Protein AF-A0A6N3I2I2-F1 (afdb_monomer)

InterPro domains:
  IPR002765 Uncharacterised protein family UPF0145, YbjQ-like [PF01906] (2-65)
  IPR035439 UPF0145 domain superfamily [SSF117782] (1-64)

Foldseek 3Di:
DDDPDDDDPPDDDPDDPDDFFFADDDDVVVVVVVVVLVVVPPDDDSPVVVVVVVVRVVNRVVRRVVVVD

Mean predicted aligned error: 7.92 Å

Organism: NCBI:txid154046

pLDDT: mean 79.36, std 12.35, range [51.84, 96.38]

Solvent-accessible surface area (backbone atoms only — not comparable to full-atom values): 4686 Å² total; per-residue (Å²): 140,89,74,95,65,95,75,56,90,98,61,79,86,89,78,82,95,74,91,86,82,44,82,68,88,81,54,70,73,54,54,53,49,49,53,56,53,51,76,70,52,88,69,81,77,56,65,64,59,56,52,52,54,48,54,51,51,51,53,18,53,49,48,45,57,61,78,75,114

Structure (mmCIF, N/CA/C/O backbone):
data_AF-A0A6N3I2I2-F1
#
_entry.id   AF-A0A6N3I2I2-F1
#
loop_
_atom_site.group_PDB
_atom_site.id
_atom_site.type_symbol
_atom_site.label_atom_id
_atom_site.label_alt_id
_atom_site.label_comp_id
_atom_site.label_asym_id
_atom_site.label_entity_id
_atom_site.label_seq_id
_atom_site.pdbx_PDB_ins_code
_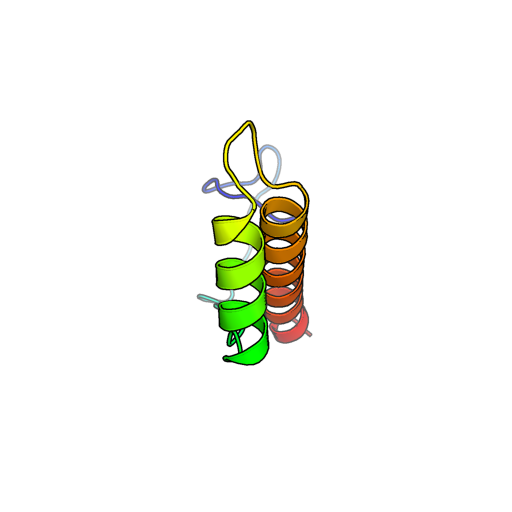atom_site.Cartn_x
_atom_site.Cartn_y
_atom_site.Cartn_z
_atom_site.occupancy
_atom_site.B_iso_or_equiv
_atom_site.auth_seq_id
_atom_site.auth_comp_id
_atom_site.auth_asym_id
_atom_site.auth_atom_id
_atom_site.pdbx_PDB_model_num
ATOM 1 N N . MET A 1 1 ? -11.365 6.267 1.497 1.00 81.06 1 MET A N 1
ATOM 2 C CA . MET A 1 1 ? -10.455 7.275 2.094 1.00 81.06 1 MET A CA 1
ATOM 3 C C . MET A 1 1 ? -9.194 6.571 2.572 1.00 81.06 1 MET A C 1
ATOM 5 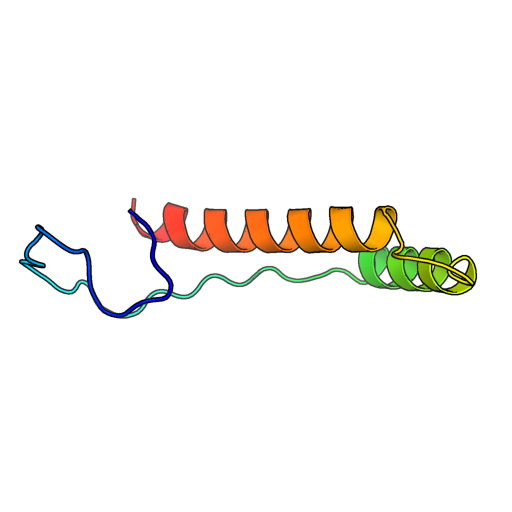O O . MET A 1 1 ? -9.296 5.428 2.991 1.00 81.06 1 MET A O 1
ATOM 9 N N . VAL A 1 2 ? -8.031 7.224 2.485 1.00 88.94 2 VAL A N 1
ATOM 10 C CA . VAL A 1 2 ? -6.745 6.704 2.987 1.00 88.94 2 VAL A CA 1
ATOM 11 C C . VAL A 1 2 ? -6.153 7.760 3.911 1.00 88.94 2 VAL A C 1
ATOM 13 O O . VAL A 1 2 ? -6.197 8.945 3.589 1.00 88.94 2 VAL A O 1
ATOM 16 N N . THR A 1 3 ? -5.632 7.343 5.058 1.00 91.69 3 THR A N 1
ATOM 17 C CA . THR A 1 3 ? -5.015 8.228 6.049 1.00 91.69 3 THR A CA 1
ATOM 18 C C . THR A 1 3 ? -3.760 7.567 6.607 1.00 91.69 3 THR A C 1
ATOM 20 O O . THR A 1 3 ? -3.683 6.342 6.663 1.00 91.69 3 THR A O 1
ATOM 23 N N . SER A 1 4 ? -2.778 8.373 7.004 1.00 91.44 4 SER A N 1
ATOM 24 C CA . SER A 1 4 ? -1.642 7.929 7.823 1.00 91.44 4 SER A CA 1
ATOM 25 C C . SER A 1 4 ? -1.900 8.103 9.326 1.00 91.44 4 SER A C 1
ATOM 27 O O . SER A 1 4 ? -1.040 7.761 10.132 1.00 91.44 4 SER A O 1
ATOM 29 N N . GLY A 1 5 ? -3.047 8.680 9.705 1.00 91.38 5 GLY A N 1
ATOM 30 C CA . GLY A 1 5 ? -3.514 8.782 11.087 1.00 91.38 5 GLY A CA 1
ATOM 31 C C . GLY A 1 5 ? -4.318 7.557 11.532 1.00 91.38 5 GLY A C 1
ATOM 32 O O . GLY A 1 5 ? -4.437 6.572 10.809 1.00 91.38 5 GLY A O 1
ATOM 33 N N . PHE A 1 6 ? -4.905 7.631 12.727 1.00 90.00 6 PHE A N 1
ATOM 34 C CA . PHE A 1 6 ? -5.635 6.509 13.336 1.00 90.00 6 PHE A CA 1
ATOM 35 C C . PHE A 1 6 ? -7.152 6.532 13.086 1.00 90.00 6 PHE A C 1
ATOM 37 O O . PHE A 1 6 ? -7.837 5.545 13.346 1.00 90.00 6 PHE A O 1
ATOM 44 N N . ASN A 1 7 ? -7.687 7.651 12.594 1.00 92.06 7 ASN A N 1
ATOM 45 C CA . ASN A 1 7 ? -9.123 7.898 12.491 1.00 92.06 7 ASN A CA 1
ATOM 46 C C . ASN A 1 7 ? -9.469 8.808 11.306 1.00 92.06 7 ASN A C 1
ATOM 48 O O . ASN A 1 7 ? -8.602 9.432 10.690 1.00 92.06 7 ASN A O 1
ATOM 52 N N . PHE A 1 8 ? -10.765 8.851 11.002 1.00 94.12 8 PHE A N 1
ATOM 53 C CA . PHE A 1 8 ? -11.368 9.724 10.005 1.00 94.12 8 PHE A CA 1
ATOM 54 C C . PHE A 1 8 ? -12.343 10.668 10.710 1.00 94.12 8 PHE A C 1
ATOM 56 O O . PHE A 1 8 ? -13.420 10.248 11.128 1.00 94.12 8 PHE A O 1
ATOM 63 N N . ASP A 1 9 ? -11.956 11.930 10.880 1.00 93.94 9 ASP A N 1
ATOM 64 C CA . ASP A 1 9 ? -12.736 12.893 11.661 1.00 93.94 9 ASP A CA 1
ATOM 65 C C . ASP A 1 9 ? -14.135 13.105 11.065 1.00 93.94 9 ASP A C 1
ATOM 67 O O . ASP A 1 9 ? -14.295 13.278 9.856 1.00 93.94 9 ASP A O 1
ATOM 71 N N . GLY A 1 10 ? -15.160 13.065 11.920 1.00 95.19 10 GLY A N 1
ATOM 72 C CA . GLY A 1 10 ? -16.567 13.126 11.505 1.00 95.19 10 GLY A CA 1
ATOM 73 C C . GLY A 1 10 ? -17.154 11.799 11.005 1.00 95.19 10 GLY A C 1
ATOM 74 O O . GLY A 1 10 ? -18.346 11.748 10.713 1.00 95.19 10 GLY A O 1
ATOM 75 N N . TYR A 1 11 ? -16.364 10.722 10.956 1.00 94.75 11 TYR A N 1
ATOM 76 C CA . TYR A 1 11 ? -16.809 9.380 10.579 1.00 94.75 11 TYR A CA 1
ATOM 77 C C . TYR A 1 11 ? -16.601 8.385 11.726 1.00 94.75 11 TYR A C 1
ATOM 79 O O . TYR A 1 11 ? -15.714 8.540 12.565 1.00 94.75 11 TYR A O 1
ATOM 87 N N . LYS A 1 12 ? -17.414 7.323 11.744 1.00 94.88 12 LYS A N 1
ATOM 88 C CA . LYS A 1 12 ? -17.259 6.181 12.652 1.00 94.88 12 LYS A CA 1
ATOM 89 C C . LYS A 1 12 ? -16.865 4.948 11.840 1.00 94.88 12 LYS A C 1
ATOM 91 O O . LYS A 1 12 ? -17.527 4.630 10.860 1.00 94.88 12 LYS A O 1
ATOM 96 N N . ILE A 1 13 ? -15.804 4.257 12.254 1.00 93.88 13 ILE A N 1
ATOM 97 C CA . ILE A 1 13 ? -15.442 2.947 11.697 1.00 93.88 13 ILE A CA 1
ATOM 98 C C . ILE A 1 13 ? -16.418 1.917 12.277 1.00 93.88 13 ILE A C 1
ATOM 100 O O . ILE A 1 13 ? -16.488 1.760 13.496 1.00 93.88 13 ILE A O 1
ATOM 104 N N . GLU A 1 14 ? -17.196 1.258 11.420 1.00 96.38 14 GLU A N 1
ATOM 105 C CA . GLU A 1 14 ? -18.163 0.236 11.847 1.00 96.38 14 GLU A CA 1
ATOM 106 C C . GLU A 1 14 ? -17.531 -1.153 11.971 1.00 96.38 14 GLU A C 1
ATOM 108 O O . GLU A 1 14 ? -17.919 -1.926 12.844 1.00 96.38 14 GLU A O 1
ATOM 113 N N . GLU A 1 15 ? -16.516 -1.444 11.155 1.00 94.88 15 GLU A N 1
ATOM 114 C CA . GLU A 1 15 ? -15.849 -2.742 11.107 1.00 94.88 15 GLU A CA 1
ATOM 115 C C . GLU A 1 15 ? -14.379 -2.594 10.687 1.00 94.88 15 GLU A C 1
ATOM 117 O O . GLU A 1 15 ? -14.037 -1.759 9.846 1.00 94.88 15 GLU A O 1
ATOM 122 N N . TYR A 1 16 ? -13.507 -3.423 11.266 1.00 93.19 16 TYR A N 1
ATOM 123 C CA . TYR A 1 16 ? -12.106 -3.548 10.867 1.00 93.19 16 TYR A CA 1
ATOM 124 C C . TYR A 1 16 ? -11.899 -4.883 10.151 1.00 93.19 16 TYR A C 1
ATOM 126 O O . TYR A 1 16 ? -12.025 -5.940 10.761 1.00 93.19 16 TYR A O 1
ATOM 134 N N . LEU A 1 17 ? -11.505 -4.834 8.879 1.00 91.75 17 LEU A N 1
ATOM 135 C CA . LEU A 1 17 ? -11.351 -6.016 8.017 1.00 91.75 17 LEU A CA 1
ATOM 136 C C . LEU A 1 17 ? -9.970 -6.696 8.130 1.00 91.75 17 LEU A C 1
ATOM 138 O O . LEU A 1 17 ? -9.590 -7.494 7.278 1.00 91.75 17 LEU A O 1
ATOM 142 N N . GLY A 1 18 ? -9.201 -6.377 9.175 1.00 88.62 18 GLY A N 1
ATOM 143 C CA . GLY A 1 18 ? -7.834 -6.864 9.368 1.00 88.62 18 GLY A CA 1
ATOM 144 C C . GLY A 1 18 ? -6.754 -5.975 8.737 1.00 88.62 18 GLY A C 1
ATOM 145 O O . GLY A 1 18 ? -7.007 -4.844 8.323 1.00 88.62 18 GLY A O 1
ATOM 146 N N . TYR A 1 19 ? -5.516 -6.476 8.730 1.00 88.44 19 TYR A N 1
ATOM 147 C CA . TYR A 1 19 ? -4.339 -5.766 8.221 1.00 88.44 19 TYR A CA 1
ATOM 148 C C . TYR A 1 19 ? -4.076 -6.118 6.753 1.00 88.44 19 TYR A C 1
ATOM 150 O O . TYR A 1 19 ? -4.038 -7.294 6.397 1.00 88.44 19 T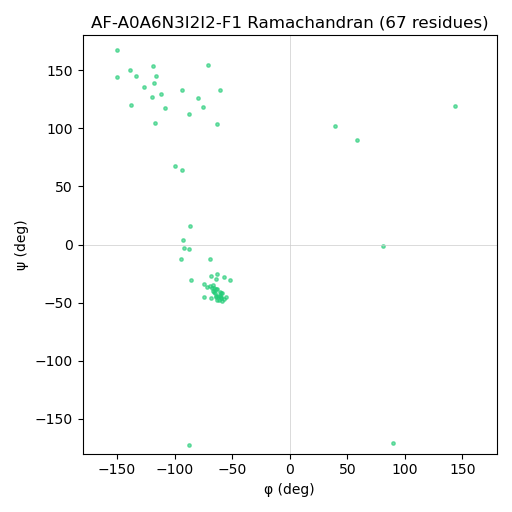YR A O 1
ATOM 158 N N . ILE A 1 20 ? -3.839 -5.098 5.926 1.00 89.88 20 ILE A N 1
ATOM 159 C CA . ILE A 1 20 ? -3.456 -5.248 4.518 1.00 89.88 20 ILE A CA 1
ATOM 160 C C . ILE A 1 20 ? -2.068 -4.644 4.284 1.00 89.88 20 ILE A C 1
ATOM 162 O O . ILE A 1 20 ? -1.752 -3.573 4.804 1.00 89.88 20 ILE A O 1
ATOM 166 N N . SER A 1 21 ? -1.247 -5.328 3.488 1.00 87.19 21 SER A N 1
ATOM 167 C CA . SER A 1 21 ? 0.064 -4.851 3.039 1.00 87.19 21 SER A CA 1
ATOM 168 C C . SER A 1 21 ? 0.214 -5.089 1.539 1.00 87.19 21 SER A C 1
ATOM 170 O O . SER A 1 21 ? -0.304 -6.068 1.004 1.00 87.19 21 SER A O 1
ATOM 172 N N . GLY A 1 22 ? 0.902 -4.176 0.860 1.00 84.62 22 GLY A N 1
ATOM 173 C CA . GLY A 1 22 ? 1.147 -4.219 -0.572 1.00 84.62 22 GLY A CA 1
ATOM 174 C C . GLY A 1 22 ? 2.583 -3.809 -0.829 1.00 84.62 22 GLY A C 1
ATOM 175 O O . GLY A 1 22 ? 3.009 -2.709 -0.478 1.00 84.62 22 GLY A O 1
ATOM 176 N N . GLU A 1 23 ? 3.331 -4.718 -1.435 1.00 82.56 23 GLU A N 1
ATOM 177 C CA . GLU A 1 23 ? 4.751 -4.557 -1.705 1.00 82.56 23 GLU A CA 1
ATOM 178 C C . GLU A 1 23 ? 4.984 -4.547 -3.214 1.00 82.56 23 GLU A C 1
ATOM 180 O O . GLU A 1 23 ? 4.322 -5.256 -3.972 1.00 82.56 23 GLU A O 1
ATOM 185 N N . THR A 1 24 ? 5.949 -3.745 -3.658 1.00 82.94 24 THR A N 1
ATOM 186 C CA . THR A 1 24 ? 6.417 -3.744 -5.047 1.00 82.94 24 THR A CA 1
ATOM 187 C C . THR A 1 24 ? 7.891 -4.107 -5.061 1.00 82.94 24 THR A C 1
ATOM 189 O O . THR A 1 24 ? 8.703 -3.460 -4.400 1.00 82.94 24 THR A O 1
ATOM 192 N N . VAL A 1 25 ? 8.252 -5.112 -5.858 1.00 82.06 25 VAL A N 1
ATOM 193 C CA . VAL A 1 25 ? 9.652 -5.499 -6.048 1.00 82.06 25 VAL A CA 1
ATOM 194 C C . VAL A 1 25 ? 10.322 -4.552 -7.038 1.00 82.06 25 VAL A C 1
ATOM 196 O O . VAL A 1 25 ? 9.872 -4.373 -8.173 1.00 82.06 25 VAL A O 1
ATOM 199 N N . ILE A 1 26 ? 11.439 -3.967 -6.615 1.00 79.50 26 ILE A N 1
ATOM 200 C CA . ILE A 1 26 ? 12.284 -3.128 -7.459 1.00 79.50 26 ILE A CA 1
ATOM 201 C C . IL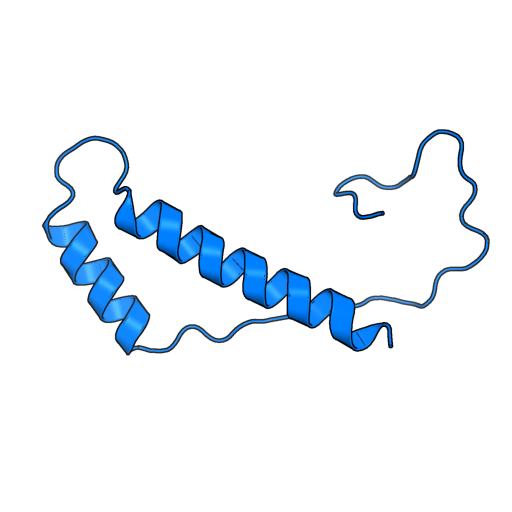E A 1 26 ? 13.295 -4.020 -8.187 1.00 79.50 26 ILE A C 1
ATOM 203 O O . ILE A 1 26 ? 14.184 -4.605 -7.575 1.00 79.50 26 ILE A O 1
ATOM 207 N N . GLY A 1 27 ? 13.167 -4.130 -9.510 1.00 77.19 27 GLY A N 1
ATOM 208 C CA . GLY A 1 27 ? 14.118 -4.886 -10.329 1.00 77.19 27 GLY A CA 1
ATOM 209 C C . GLY A 1 27 ? 15.488 -4.201 -10.453 1.00 77.19 27 GLY A C 1
ATOM 210 O O . GLY A 1 27 ? 15.592 -2.976 -10.422 1.00 77.19 27 GLY A O 1
ATOM 211 N N . MET A 1 28 ? 16.545 -4.984 -10.703 1.00 76.62 28 MET A N 1
ATOM 212 C CA . MET A 1 28 ? 17.925 -4.483 -10.867 1.00 76.62 28 MET A CA 1
ATOM 213 C C . MET A 1 28 ? 18.092 -3.429 -11.974 1.00 76.62 28 MET A C 1
ATOM 215 O O . MET A 1 28 ? 18.976 -2.583 -11.885 1.00 76.62 28 MET A O 1
ATOM 219 N N . GLY A 1 29 ? 17.249 -3.445 -13.012 1.00 71.94 29 GLY A N 1
ATOM 220 C CA . GLY A 1 29 ? 17.271 -2.417 -14.060 1.00 71.94 29 GLY A CA 1
ATOM 221 C C . GLY A 1 29 ? 16.914 -1.020 -13.540 1.00 71.94 29 GLY A C 1
ATOM 222 O O . GLY A 1 29 ? 17.426 -0.027 -14.045 1.00 71.94 29 GLY A O 1
ATOM 223 N N . LEU A 1 30 ? 16.083 -0.942 -12.497 1.00 70.50 30 LEU A N 1
ATOM 224 C CA . LEU A 1 30 ? 15.792 0.304 -11.800 1.00 70.50 30 LEU A CA 1
ATOM 225 C C . LEU A 1 30 ? 16.973 0.720 -10.914 1.00 70.50 30 LEU A C 1
ATOM 227 O O . LEU A 1 30 ? 17.400 1.862 -11.003 1.00 70.50 30 LEU A O 1
ATOM 231 N N . LEU A 1 31 ? 17.567 -0.198 -10.148 1.00 72.75 31 LEU A N 1
ATOM 232 C CA . LEU A 1 31 ? 18.750 0.117 -9.330 1.00 72.75 31 LEU A CA 1
ATOM 233 C C . LEU A 1 31 ? 19.895 0.704 -10.170 1.00 72.75 31 LEU A C 1
ATOM 235 O O . LEU A 1 31 ? 20.424 1.754 -9.827 1.00 72.75 31 LEU A O 1
ATOM 239 N N . LYS A 1 32 ? 20.186 0.109 -11.332 1.00 71.00 32 LYS A N 1
ATOM 240 C CA . LYS A 1 32 ? 21.194 0.628 -12.271 1.00 71.00 32 LYS A CA 1
ATOM 241 C C . LYS A 1 32 ? 20.847 2.010 -12.829 1.00 71.00 32 LYS A C 1
ATOM 243 O O . LYS A 1 32 ? 21.737 2.832 -13.013 1.00 71.00 32 LYS A O 1
ATOM 248 N N . ALA A 1 33 ? 19.568 2.269 -13.109 1.00 69.00 33 ALA A N 1
ATOM 249 C CA . ALA A 1 33 ? 19.118 3.588 -13.554 1.00 69.00 33 ALA A CA 1
ATOM 250 C C . ALA A 1 33 ? 19.283 4.637 -12.444 1.00 69.00 33 ALA A C 1
ATOM 252 O O . ALA A 1 33 ? 19.748 5.737 -12.715 1.00 69.00 33 ALA A O 1
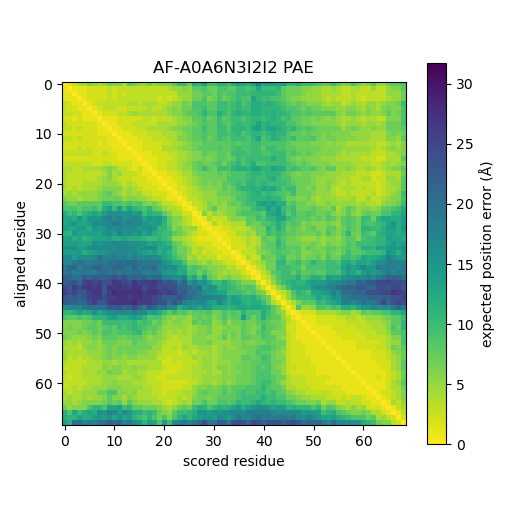ATOM 253 N N . LEU A 1 34 ? 18.981 4.274 -11.193 1.00 70.81 34 LEU A N 1
ATOM 254 C CA . LEU A 1 34 ? 19.199 5.146 -10.040 1.00 70.81 34 LEU A CA 1
ATOM 255 C C . LEU A 1 34 ? 20.687 5.412 -9.790 1.00 70.81 34 LEU A C 1
ATOM 257 O O . LEU A 1 34 ? 21.038 6.545 -9.496 1.00 70.81 34 LEU A O 1
ATOM 261 N N . GLU A 1 35 ? 21.563 4.413 -9.924 1.00 68.62 35 GLU A N 1
ATOM 262 C CA . GLU A 1 35 ? 23.020 4.581 -9.798 1.00 68.62 35 GLU A CA 1
ATOM 263 C C . GLU A 1 35 ? 23.588 5.500 -10.887 1.00 68.62 35 GLU A C 1
ATOM 265 O O . GLU A 1 35 ? 24.379 6.395 -10.592 1.00 68.62 35 GLU A O 1
ATOM 270 N N . ALA A 1 36 ? 23.152 5.319 -12.137 1.00 70.06 36 ALA A N 1
ATOM 271 C CA . ALA A 1 36 ? 23.545 6.180 -13.248 1.00 70.06 36 ALA A CA 1
ATOM 272 C C . ALA A 1 36 ? 23.047 7.623 -13.046 1.00 70.06 36 ALA A C 1
ATOM 274 O O . ALA A 1 36 ? 23.824 8.566 -13.191 1.00 70.06 36 ALA A O 1
ATOM 275 N N . ASP A 1 37 ? 21.792 7.806 -12.631 1.00 65.19 37 ASP A N 1
ATOM 276 C CA . ASP A 1 37 ? 21.241 9.129 -12.324 1.00 65.19 37 ASP A CA 1
ATOM 277 C C . ASP A 1 37 ? 21.906 9.762 -11.091 1.00 65.19 37 ASP A C 1
ATOM 279 O O . ASP A 1 37 ? 22.120 10.972 -11.073 1.00 65.19 37 ASP A O 1
ATOM 283 N N . PHE A 1 38 ? 22.277 8.970 -10.079 1.00 62.94 38 PHE A N 1
ATOM 284 C CA . PHE A 1 38 ? 22.995 9.436 -8.888 1.00 62.94 38 PHE A CA 1
ATOM 285 C C . PHE A 1 38 ? 24.434 9.847 -9.213 1.00 62.94 38 PHE A C 1
ATOM 287 O O . PHE A 1 38 ? 24.923 10.837 -8.677 1.00 62.94 38 PHE A O 1
ATOM 294 N N . SER A 1 39 ? 25.103 9.154 -10.138 1.00 62.94 39 SER A N 1
ATOM 295 C CA . SER A 1 39 ? 26.432 9.558 -10.617 1.00 62.94 39 SER A CA 1
ATOM 296 C C . SER A 1 39 ? 26.420 10.914 -11.338 1.00 62.94 39 SER A C 1
ATOM 298 O O . SER A 1 39 ? 27.414 11.635 -11.303 1.00 62.94 39 SER A O 1
ATOM 300 N N . ASN A 1 40 ? 25.270 11.301 -11.903 1.00 59.91 40 ASN A N 1
ATOM 301 C CA . ASN A 1 40 ? 25.028 12.619 -12.492 1.00 59.91 40 ASN A CA 1
ATOM 302 C C . ASN A 1 40 ? 24.520 13.660 -11.468 1.00 59.91 40 ASN A C 1
ATOM 304 O O . ASN A 1 40 ? 24.342 14.829 -11.815 1.00 59.91 40 ASN A O 1
ATOM 308 N N . LEU A 1 41 ? 24.272 13.262 -10.212 1.00 59.22 41 LEU A N 1
ATOM 309 C CA . LEU A 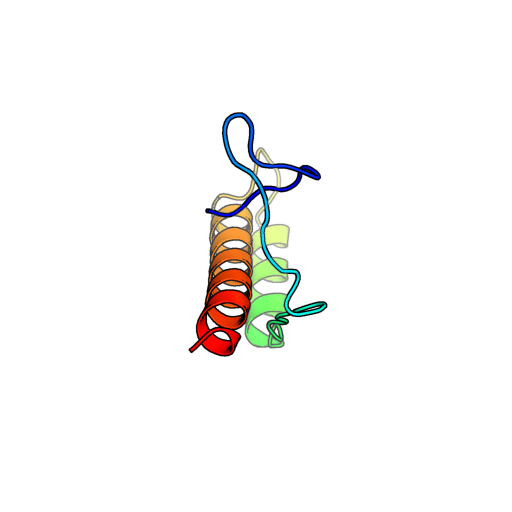1 41 ? 23.617 14.066 -9.178 1.00 59.22 41 LEU A CA 1
ATOM 310 C C . LEU A 1 41 ? 24.620 14.821 -8.293 1.00 59.22 41 LEU A C 1
ATOM 312 O O . LEU A 1 41 ? 24.699 14.618 -7.084 1.00 59.22 41 LEU A O 1
ATOM 316 N N . THR A 1 42 ? 25.370 15.752 -8.871 1.00 57.31 42 THR A N 1
ATOM 317 C CA . THR A 1 42 ? 26.094 16.774 -8.097 1.00 57.31 42 THR A CA 1
ATOM 318 C C . THR A 1 42 ? 25.309 18.087 -8.098 1.00 57.31 42 THR A C 1
ATOM 320 O O . THR A 1 42 ? 25.738 19.070 -8.697 1.00 57.31 42 THR A O 1
ATOM 323 N N . GLY A 1 43 ? 24.143 18.100 -7.440 1.00 53.59 43 GLY A N 1
ATOM 324 C CA . GLY A 1 43 ? 23.391 19.328 -7.155 1.00 53.59 43 GLY A CA 1
ATOM 325 C C . GLY A 1 43 ? 21.871 19.176 -7.234 1.00 53.59 43 GLY A C 1
ATOM 326 O O . GLY A 1 43 ? 21.340 18.890 -8.297 1.00 53.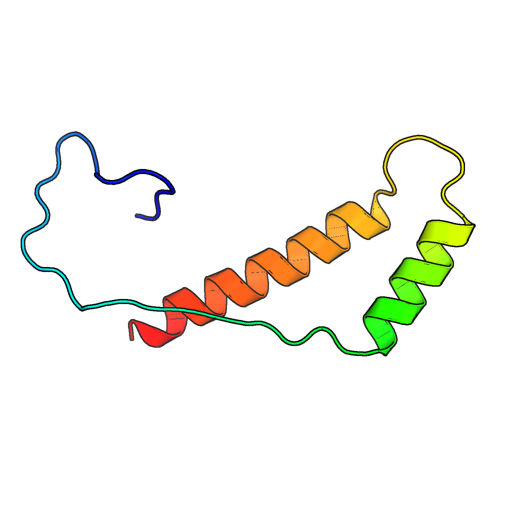59 43 GLY A O 1
ATOM 327 N N . THR A 1 44 ? 21.204 19.427 -6.103 1.00 54.75 44 THR A N 1
ATOM 328 C CA . THR A 1 44 ? 19.782 19.812 -5.981 1.00 54.75 44 THR A CA 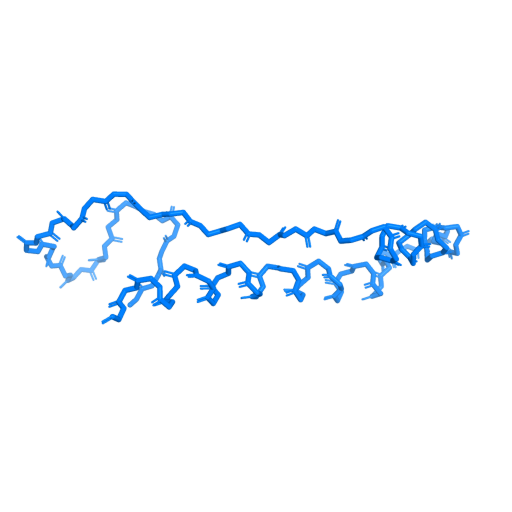1
ATOM 329 C C . THR A 1 44 ? 18.773 18.819 -6.581 1.00 54.75 44 THR A C 1
ATOM 331 O O . THR A 1 44 ? 18.408 18.938 -7.737 1.00 54.75 44 THR A O 1
ATOM 334 N N . GLU A 1 45 ? 18.318 17.857 -5.766 1.00 56.50 45 GLU A N 1
ATOM 335 C CA . GLU A 1 4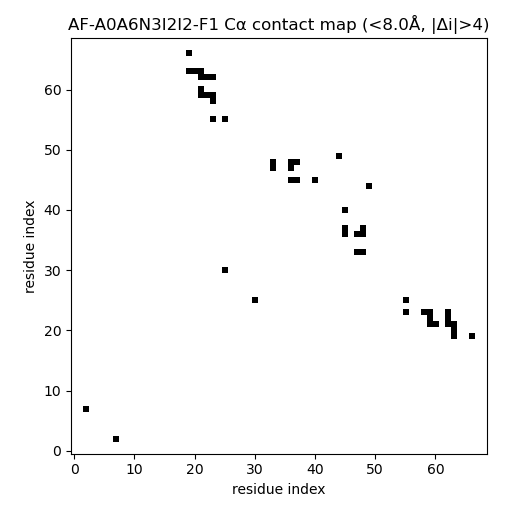5 ? 17.216 16.905 -6.034 1.00 56.50 45 GLU A CA 1
ATOM 336 C C . GLU A 1 45 ? 17.134 16.336 -7.466 1.00 56.50 45 GLU A C 1
ATOM 338 O O . GLU A 1 45 ? 16.598 16.951 -8.386 1.00 56.50 45 GLU A O 1
ATOM 343 N N . SER A 1 46 ? 17.586 15.088 -7.656 1.00 67.25 46 SER A N 1
ATOM 344 C CA . SER A 1 46 ? 17.460 14.405 -8.949 1.00 67.25 46 SER A CA 1
ATOM 345 C C . SER A 1 46 ? 15.980 14.234 -9.274 1.00 67.25 46 SER A C 1
ATOM 347 O O . SER A 1 46 ? 15.314 13.353 -8.727 1.00 67.25 46 SER A O 1
ATOM 349 N N . ALA A 1 47 ? 15.457 15.052 -10.188 1.00 68.62 47 ALA A N 1
ATOM 350 C CA . ALA A 1 47 ? 14.084 14.946 -10.675 1.00 68.62 47 ALA A CA 1
ATOM 351 C C . ALA A 1 47 ? 13.752 13.516 -11.149 1.00 68.62 47 ALA A C 1
ATOM 353 O O . ALA A 1 47 ? 12.616 13.055 -11.009 1.00 68.62 47 ALA A O 1
ATOM 354 N N . ALA A 1 48 ? 14.755 12.790 -11.654 1.00 69.75 48 ALA A N 1
ATOM 355 C CA . ALA A 1 48 ? 14.634 11.395 -12.051 1.00 69.75 48 ALA A CA 1
ATOM 356 C C . ALA A 1 48 ? 14.427 10.454 -10.849 1.00 69.75 48 ALA A C 1
ATOM 358 O O . ALA A 1 48 ? 13.494 9.648 -10.868 1.00 69.75 48 ALA A O 1
ATOM 359 N N . LEU A 1 49 ? 15.209 10.601 -9.770 1.00 73.38 49 LEU A N 1
ATOM 360 C CA . LEU A 1 49 ? 15.036 9.818 -8.536 1.00 73.38 49 LEU A CA 1
ATOM 361 C C . LEU A 1 49 ? 13.670 10.083 -7.885 1.00 73.38 49 LEU A C 1
ATOM 363 O O . LEU A 1 49 ? 12.977 9.139 -7.496 1.00 73.38 49 LEU A O 1
ATOM 367 N N . THR A 1 50 ? 13.253 11.350 -7.809 1.00 78.06 50 THR A N 1
ATOM 368 C CA . THR A 1 50 ? 11.949 11.742 -7.251 1.00 78.06 50 THR A CA 1
ATOM 369 C C . THR A 1 50 ? 10.802 11.128 -8.048 1.00 78.06 50 THR A C 1
ATOM 371 O O . THR A 1 50 ? 9.919 10.489 -7.470 1.00 78.06 50 THR A O 1
ATOM 374 N N . LYS A 1 51 ? 10.846 11.233 -9.384 1.00 81.12 51 LYS A N 1
ATOM 375 C CA . LYS A 1 51 ? 9.849 10.618 -10.270 1.00 81.12 51 LYS A CA 1
ATOM 376 C C . LYS A 1 51 ? 9.770 9.110 -10.049 1.00 81.12 51 LYS A C 1
ATOM 378 O O . LYS A 1 51 ? 8.684 8.557 -9.890 1.00 81.12 51 LYS A O 1
ATOM 383 N N . LYS A 1 52 ? 10.921 8.443 -9.996 1.00 78.94 52 LYS A N 1
ATOM 384 C CA . LYS A 1 52 ? 10.981 6.985 -9.940 1.00 78.94 52 LYS A CA 1
ATOM 385 C C . LYS A 1 52 ? 10.535 6.411 -8.599 1.00 78.94 52 LYS A C 1
ATOM 387 O O . LYS A 1 52 ? 9.850 5.392 -8.563 1.00 78.94 52 LYS A O 1
ATOM 392 N N . THR A 1 53 ? 10.852 7.102 -7.510 1.00 81.50 53 THR A N 1
ATOM 393 C CA . THR A 1 53 ? 10.345 6.769 -6.171 1.00 81.50 53 THR A CA 1
ATOM 394 C C . THR A 1 53 ? 8.830 6.982 -6.090 1.00 81.50 53 THR A C 1
ATOM 396 O O . THR A 1 53 ? 8.122 6.167 -5.499 1.00 81.50 53 THR A O 1
ATOM 399 N N . GLY A 1 54 ? 8.314 8.024 -6.753 1.00 86.12 54 GLY A N 1
ATOM 400 C CA . GLY A 1 54 ? 6.877 8.257 -6.914 1.00 86.12 54 GLY A CA 1
ATOM 401 C C . GLY A 1 54 ? 6.157 7.104 -7.619 1.00 86.12 54 GLY A C 1
ATOM 402 O O . GLY A 1 54 ? 5.166 6.604 -7.092 1.00 86.12 54 GLY A O 1
ATOM 403 N N . GLU A 1 55 ? 6.695 6.628 -8.747 1.00 86.31 55 GLU A N 1
ATOM 404 C CA . GLU A 1 55 ? 6.139 5.492 -9.505 1.00 86.31 55 GLU A CA 1
ATOM 405 C C . GLU A 1 55 ? 6.091 4.199 -8.676 1.00 86.31 55 GLU A C 1
ATOM 407 O O . GLU A 1 55 ? 5.112 3.454 -8.733 1.00 86.31 55 GLU A O 1
ATOM 412 N N . ILE A 1 56 ? 7.137 3.918 -7.889 1.00 86.25 56 ILE A N 1
ATOM 413 C CA . ILE A 1 56 ? 7.154 2.756 -6.986 1.00 86.25 56 ILE A CA 1
ATOM 414 C C . ILE A 1 56 ? 6.050 2.892 -5.936 1.00 86.25 56 ILE A C 1
ATOM 416 O O . ILE A 1 56 ? 5.291 1.948 -5.711 1.00 86.25 56 ILE A O 1
ATOM 420 N N . ARG A 1 57 ? 5.946 4.066 -5.301 1.00 87.56 57 ARG A N 1
ATOM 421 C CA . ARG A 1 57 ? 4.942 4.323 -4.265 1.00 87.56 57 ARG A CA 1
ATOM 422 C C . ARG A 1 57 ? 3.533 4.140 -4.813 1.00 87.56 57 ARG A C 1
ATOM 424 O O . ARG A 1 57 ? 2.710 3.504 -4.165 1.00 87.56 57 ARG A O 1
ATOM 431 N N . GLU A 1 58 ? 3.262 4.674 -5.999 1.00 88.88 58 GLU A N 1
ATOM 432 C CA . GLU A 1 58 ? 1.965 4.551 -6.657 1.00 88.88 58 GLU A CA 1
ATOM 433 C C . GLU A 1 58 ? 1.600 3.085 -6.915 1.00 88.88 58 GLU A C 1
ATOM 435 O O . GLU A 1 58 ? 0.509 2.656 -6.541 1.00 88.88 58 GLU A O 1
ATOM 440 N N . LYS A 1 59 ? 2.535 2.284 -7.440 1.00 87.31 59 LYS A N 1
ATOM 441 C CA . LYS A 1 59 ? 2.316 0.845 -7.659 1.00 87.31 59 LYS A CA 1
ATOM 442 C C . LYS A 1 59 ? 2.014 0.087 -6.370 1.00 87.31 59 LYS A C 1
ATOM 444 O O . LYS A 1 59 ? 1.072 -0.703 -6.345 1.00 87.31 59 LYS A O 1
ATOM 449 N N . SER A 1 60 ? 2.753 0.352 -5.293 1.00 87.81 60 SER A N 1
ATOM 450 C CA . SER A 1 60 ? 2.481 -0.277 -3.995 1.00 87.81 60 SER A CA 1
ATOM 451 C C . SER A 1 60 ? 1.112 0.126 -3.434 1.00 87.81 60 SER A C 1
ATOM 453 O O . SER A 1 60 ? 0.396 -0.717 -2.899 1.00 87.81 60 SER A O 1
ATOM 455 N N . MET A 1 61 ? 0.697 1.386 -3.611 1.00 89.50 61 MET A N 1
ATOM 456 C CA . MET A 1 61 ? -0.636 1.846 -3.198 1.00 89.50 61 MET A CA 1
ATOM 457 C C . MET A 1 61 ? -1.764 1.220 -4.028 1.00 89.50 61 MET A C 1
ATOM 459 O O . MET A 1 61 ? -2.810 0.891 -3.474 1.00 89.50 61 MET A O 1
ATOM 463 N N . MET A 1 62 ? -1.562 1.018 -5.331 1.00 87.81 62 MET A N 1
ATOM 464 C CA . MET A 1 62 ? -2.523 0.303 -6.179 1.00 87.81 62 MET A CA 1
ATOM 465 C C . MET A 1 62 ? -2.647 -1.165 -5.765 1.00 87.81 62 MET A C 1
ATOM 467 O O . MET A 1 62 ? -3.758 -1.684 -5.690 1.00 87.81 62 MET A O 1
ATOM 471 N N . ALA A 1 63 ? -1.529 -1.825 -5.446 1.00 85.88 63 ALA A N 1
ATOM 472 C CA . ALA A 1 63 ? -1.540 -3.200 -4.953 1.00 85.88 63 ALA A CA 1
ATOM 473 C C . ALA A 1 63 ? -2.356 -3.331 -3.656 1.00 85.88 63 ALA A C 1
ATOM 475 O O . ALA A 1 63 ? -3.168 -4.243 -3.542 1.00 85.88 63 ALA A O 1
ATOM 476 N N . LEU A 1 64 ? -2.214 -2.378 -2.726 1.00 87.19 64 LEU A N 1
ATOM 477 C CA . LEU A 1 64 ? -3.032 -2.312 -1.509 1.00 87.19 64 LEU A CA 1
ATOM 478 C C . LEU A 1 64 ? -4.535 -2.201 -1.806 1.00 87.19 64 LEU A C 1
ATOM 480 O O . LEU A 1 64 ? -5.337 -2.848 -1.141 1.00 87.19 64 LEU A O 1
ATOM 484 N N . GLN A 1 65 ? -4.917 -1.389 -2.795 1.00 84.06 65 GLN A N 1
ATOM 485 C CA . GLN A 1 65 ? -6.321 -1.160 -3.151 1.00 84.06 65 GLN A CA 1
ATOM 486 C C . GLN A 1 65 ? -6.949 -2.340 -3.906 1.00 84.06 65 GLN A C 1
ATOM 488 O O . GLN A 1 65 ? -8.127 -2.619 -3.712 1.00 84.06 65 GLN A O 1
ATOM 493 N N . MET A 1 66 ? -6.185 -3.059 -4.736 1.00 72.31 66 MET A N 1
ATOM 494 C CA . MET A 1 66 ? -6.699 -4.217 -5.484 1.00 72.31 66 MET A CA 1
ATOM 495 C C . MET A 1 66 ? -7.039 -5.416 -4.593 1.00 72.31 66 MET A C 1
ATOM 497 O O . MET A 1 66 ? -7.917 -6.190 -4.948 1.00 72.31 66 MET A O 1
ATOM 501 N N . VAL A 1 67 ? -6.382 -5.565 -3.439 1.00 63.53 67 VAL A N 1
ATOM 502 C CA . VAL A 1 67 ? -6.681 -6.636 -2.466 1.00 63.53 67 VAL A CA 1
ATOM 503 C C . VAL A 1 67 ? -8.047 -6.430 -1.783 1.00 63.53 67 VAL A C 1
ATOM 505 O O . VAL A 1 67 ? -8.554 -7.340 -1.138 1.00 63.53 67 VAL A O 1
ATOM 508 N N . GLN A 1 68 ? -8.659 -5.248 -1.925 1.00 58.66 68 GLN A N 1
ATOM 509 C CA . GLN A 1 68 ? -9.952 -4.909 -1.322 1.00 58.66 68 GLN A CA 1
ATOM 510 C C . GLN A 1 68 ? -11.169 -5.188 -2.237 1.00 58.66 68 GLN A C 1
ATOM 512 O O . GLN A 1 68 ? -12.284 -4.846 -1.841 1.00 58.66 68 GLN A O 1
ATOM 517 N N . LEU A 1 69 ? -10.968 -5.763 -3.435 1.00 51.84 69 LEU A N 1
ATOM 518 C CA . LEU A 1 69 ? -12.015 -6.164 -4.397 1.00 51.84 69 LEU A CA 1
ATOM 519 C C . LEU A 1 69 ? -12.277 -7.673 -4.350 1.00 51.84 69 LEU A C 1
ATOM 521 O O . LEU A 1 69 ? -13.464 -8.048 -4.474 1.00 51.84 69 LEU A O 1
#

Secondary structure (DSSP, 8-state):
---SSS--TT-----------------HHHHHHHHHHHHT-SSS--HHHHHHHHHHHHHHHHHHHHTT-

Radius of gyration: 17.23 Å; Cα contacts (8 Å, |Δi|>4): 25; chains: 1; bounding box: 45×27×27 Å

Sequence (69 aa):
MVTSGFNFDGYKIEEYLGYISGETVIGMGLLKALEADFSNLTGTESAALTKKTGEIREKSMMALQMVQL